Protein AF-A0A8S9NAD5-F1 (afdb_monomer)

Solvent-accessible surface area (backbone atoms only — not comparable to full-atom values): 8091 Å² total; per-residue (Å²): 134,83,85,81,75,88,65,95,55,68,68,60,52,51,52,51,51,53,54,60,70,70,38,70,91,50,49,28,42,48,46,70,78,37,72,86,63,78,57,48,78,41,79,49,60,76,93,35,40,81,50,42,65,59,49,42,43,29,34,44,89,49,47,73,40,62,44,61,44,64,54,99,91,43,67,47,21,45,44,57,86,60,98,79,59,66,90,82,70,85,46,68,46,71,46,74,88,67,51,91,60,73,45,70,72,67,64,99,63,95,66,96,72,78,65,37,48,77,88,68,67,58,93,92,67,88

Secondary structure (DSSP, 8-state):
--TT-SS--HHHHHHHHHHHHH-STTTTHHHHH-TT---EEE--SGGGHHHHHHHHHHHTTSPEEEPPEEETTEEEEEE---TTS-TT---EEE-TTS---EE----SS-S-PPPEETTTPPTT--

Mean predicted aligned error: 9.35 Å

pLDDT: mean 80.89, std 12.05, range [37.72, 91.94]

Radius of gyration: 20.99 Å; Cα contacts (8 Å, |Δi|>4): 133; chains: 1; bounding box: 53×30×54 Å

Nearest PDB structures (foldseek):
  4epl-assembly1_A  TM=9.313E-01  e=9.216E-14  Arabidopsis thaliana
  5ecn-assembly1_A  TM=8.787E-01  e=2.819E-14  Arabidopsis thaliana
  4eql-assembly3_B  TM=8.822E-01  e=6.650E-09  Arabidopsis thaliana
  4eql-assembly3_A  TM=8.181E-01  e=3.021E-08  Arabidopsis thaliana
  4eq4-assembly3_A  TM=8.180E-01  e=4.788E-08  Arabidopsis thaliana

InterPro domains:
  IPR004993 GH3 family [PTHR31901] (1-126)
  IPR055377 GH3, middle domain [PF23571] (93-126)

Foldseek 3Di:
DDPPPPDDDVVLVVQLVVLVVVDDVLFQVCCSNVVPDQAAEEACDDPNVVCVVVVCRNNPPHQYFYAFDDDPVWGFWGWDPDVPDDSNDTDTHGDCVGDWDWAFFDDPDPDDGDTDGPVRDDPPTD

Structure (mmCIF, N/CA/C/O backbone):
data_AF-A0A8S9NAD5-F1
#
_entry.id   AF-A0A8S9NAD5-F1
#
loop_
_atom_site.group_PDB
_atom_site.id
_atom_site.type_symbol
_atom_site.label_atom_id
_atom_site.label_alt_id
_atom_site.label_comp_id
_atom_site.label_asym_id
_atom_site.label_entity_id
_atom_site.label_seq_id
_atom_site.pdbx_PDB_ins_code
_atom_site.Cartn_x
_atom_site.Cartn_y
_atom_site.Cartn_z
_atom_site.occupancy
_atom_site.B_iso_or_equiv
_atom_site.auth_seq_id
_atom_site.auth_comp_id
_atom_site.auth_asym_id
_atom_site.auth_atom_id
_atom_site.pdbx_PDB_model_num
ATOM 1 N N . MET A 1 1 ? 26.062 -3.829 0.109 1.00 37.72 1 MET A N 1
ATOM 2 C CA . MET A 1 1 ? 26.850 -3.390 -1.066 1.00 37.72 1 MET A CA 1
ATOM 3 C C . MET A 1 1 ? 25.996 -3.577 -2.311 1.00 37.72 1 MET A C 1
ATOM 5 O O . MET A 1 1 ? 25.736 -4.707 -2.708 1.00 37.72 1 MET A O 1
ATOM 9 N N . SER A 1 2 ? 25.452 -2.483 -2.842 1.00 46.38 2 SER A N 1
ATOM 10 C CA . SER A 1 2 ? 24.490 -2.453 -3.948 1.00 46.38 2 SER A CA 1
ATOM 11 C C . SER A 1 2 ? 25.170 -2.742 -5.294 1.00 46.38 2 SER A C 1
ATOM 13 O O . SER A 1 2 ? 25.831 -1.889 -5.872 1.00 46.38 2 SER A O 1
ATOM 15 N N . LYS A 1 3 ? 24.948 -3.944 -5.834 1.00 55.34 3 LYS A N 1
ATOM 16 C CA . LYS A 1 3 ? 25.314 -4.369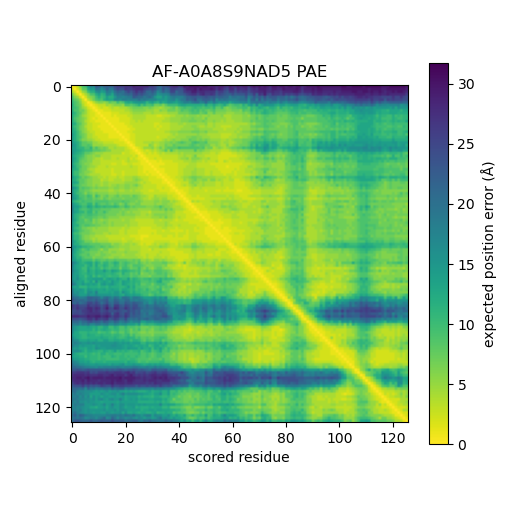 -7.203 1.00 55.34 3 LYS A CA 1
ATOM 17 C C . LYS A 1 3 ? 24.454 -3.717 -8.306 1.00 55.34 3 LYS A C 1
ATOM 19 O O . LYS A 1 3 ? 24.326 -4.275 -9.388 1.00 55.34 3 LYS A O 1
ATOM 24 N N . LEU A 1 4 ? 23.785 -2.596 -8.031 1.00 59.62 4 LEU A N 1
ATOM 25 C CA . LEU A 1 4 ? 22.696 -2.140 -8.898 1.00 59.62 4 LEU A CA 1
ATOM 26 C C . LEU A 1 4 ? 23.156 -1.326 -10.112 1.00 59.62 4 LEU A C 1
ATOM 28 O O . LEU A 1 4 ? 22.479 -1.394 -11.127 1.00 59.62 4 LEU A O 1
ATOM 32 N N . LEU A 1 5 ? 24.302 -0.636 -10.062 1.00 66.31 5 LEU A N 1
ATOM 33 C CA . LEU A 1 5 ? 24.862 0.111 -11.201 1.00 66.31 5 LEU A C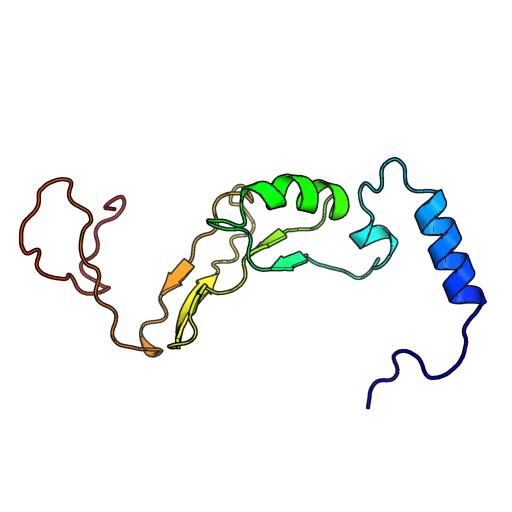A 1
ATOM 34 C C . LEU A 1 5 ? 26.393 0.226 -11.063 1.00 66.31 5 LEU A C 1
ATOM 36 O O . LEU A 1 5 ? 26.915 1.264 -10.672 1.00 66.31 5 LEU A O 1
ATOM 40 N N . THR A 1 6 ? 27.130 -0.857 -11.312 1.00 69.31 6 THR A N 1
ATOM 41 C CA . THR A 1 6 ? 28.602 -0.884 -11.162 1.00 69.31 6 THR A CA 1
ATOM 42 C C . THR A 1 6 ? 29.374 -0.378 -12.386 1.00 69.31 6 THR A C 1
ATOM 44 O O . THR A 1 6 ? 30.556 -0.078 -12.256 1.00 69.31 6 THR A O 1
ATOM 47 N N . ALA A 1 7 ? 28.739 -0.274 -13.560 1.00 78.94 7 ALA A N 1
ATOM 48 C CA . ALA A 1 7 ? 29.332 0.268 -14.787 1.00 78.94 7 ALA A CA 1
ATOM 49 C C . ALA A 1 7 ? 28.239 0.734 -15.774 1.00 78.94 7 ALA A C 1
ATOM 51 O O . ALA A 1 7 ? 27.100 0.264 -15.671 1.00 78.94 7 ALA A O 1
ATOM 52 N N . PRO A 1 8 ? 28.557 1.621 -16.740 1.00 83.31 8 PRO A N 1
ATOM 53 C CA . PRO A 1 8 ? 27.644 1.966 -17.827 1.00 83.31 8 PRO A CA 1
ATOM 54 C C . PRO A 1 8 ? 27.209 0.714 -18.598 1.00 83.31 8 PRO A C 1
ATOM 56 O O . PRO A 1 8 ? 28.051 -0.045 -19.073 1.00 83.31 8 PRO A O 1
ATOM 59 N N . ASN A 1 9 ? 25.898 0.50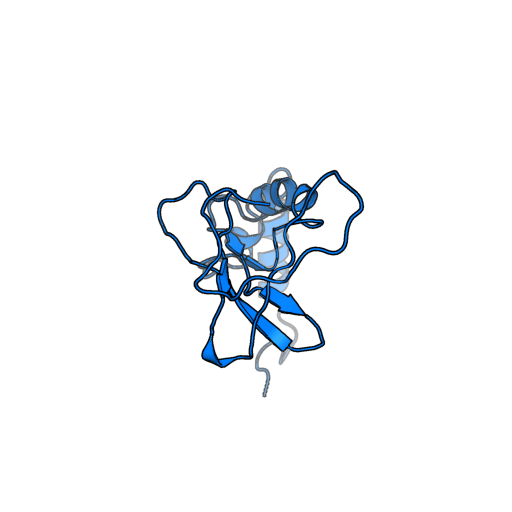9 -18.735 1.00 85.69 9 ASN A N 1
ATOM 60 C CA . ASN A 1 9 ? 25.327 -0.597 -19.502 1.00 85.69 9 ASN A CA 1
ATOM 61 C C . ASN A 1 9 ? 24.418 -0.050 -20.624 1.00 85.69 9 ASN A C 1
ATOM 63 O O . ASN A 1 9 ? 23.221 0.153 -20.399 1.00 85.69 9 ASN A O 1
ATOM 67 N N . PRO A 1 10 ? 24.974 0.231 -21.819 1.00 87.19 10 PRO A N 1
ATOM 68 C CA . PRO A 1 10 ? 24.212 0.793 -22.935 1.00 87.19 10 PRO A CA 1
ATOM 69 C C . PRO A 1 10 ? 23.176 -0.186 -23.507 1.00 87.19 10 PRO A C 1
ATOM 71 O O . PRO A 1 10 ? 22.125 0.247 -23.971 1.00 87.19 10 PRO A O 1
ATOM 74 N N . GLU A 1 11 ? 23.421 -1.495 -23.427 1.00 88.94 11 GLU A N 1
ATOM 75 C CA . GLU A 1 11 ? 22.481 -2.525 -23.889 1.00 88.94 11 GLU A CA 1
ATOM 76 C C . GLU A 1 11 ? 21.203 -2.543 -23.036 1.00 88.94 11 GLU A C 1
ATOM 78 O O . GLU A 1 11 ? 20.084 -2.591 -23.557 1.00 88.94 11 GLU A O 1
ATOM 83 N N . LEU A 1 12 ? 21.353 -2.424 -21.712 1.00 86.56 12 LEU A N 1
ATOM 84 C CA . LEU A 1 12 ? 20.217 -2.289 -20.801 1.00 86.56 12 LEU A CA 1
ATOM 85 C C . LEU A 1 12 ? 19.436 -0.997 -21.068 1.00 86.56 12 LEU A C 1
ATOM 87 O O . LEU A 1 12 ? 18.204 -1.020 -21.079 1.00 86.56 12 LEU A O 1
ATOM 91 N N . ALA A 1 13 ? 20.135 0.116 -21.307 1.00 87.62 13 ALA A N 1
ATOM 92 C CA . ALA A 1 13 ? 19.502 1.394 -21.622 1.00 87.62 13 ALA A CA 1
ATOM 93 C C . ALA A 1 13 ? 18.665 1.307 -22.909 1.00 87.62 13 ALA A C 1
ATOM 95 O O . ALA A 1 13 ? 17.508 1.730 -22.924 1.00 87.62 13 ALA A O 1
ATOM 96 N N . GLU A 1 14 ? 19.213 0.688 -23.955 1.00 91.94 14 GLU A N 1
ATOM 97 C CA . GLU A 1 14 ? 18.516 0.488 -25.225 1.00 91.94 14 GLU A CA 1
ATOM 98 C C . GLU A 1 14 ? 17.313 -0.457 -25.077 1.00 91.94 14 GLU A C 1
ATOM 100 O O . GLU A 1 14 ? 16.234 -0.196 -25.611 1.00 91.94 14 GLU A O 1
ATOM 105 N N . THR A 1 15 ? 17.444 -1.506 -24.262 1.00 90.69 15 THR A N 1
ATOM 106 C CA . THR A 1 15 ? 16.334 -2.416 -23.941 1.00 90.69 15 THR A CA 1
ATOM 107 C C . THR A 1 15 ? 15.189 -1.690 -23.231 1.00 90.69 15 THR A C 1
ATOM 109 O O . THR A 1 15 ? 14.024 -1.870 -23.591 1.00 90.69 15 THR A O 1
ATOM 112 N N . ILE A 1 16 ? 15.497 -0.853 -22.235 1.00 89.81 16 ILE A N 1
ATOM 113 C CA . ILE A 1 16 ? 14.494 -0.043 -21.527 1.00 89.81 16 ILE A CA 1
ATOM 114 C C . ILE A 1 16 ? 13.832 0.941 -22.495 1.00 89.81 16 ILE A C 1
ATOM 116 O O . ILE A 1 16 ? 12.606 1.040 -22.509 1.00 89.81 16 ILE A O 1
ATOM 120 N N . ARG A 1 17 ? 14.615 1.618 -23.345 1.00 90.00 17 ARG A N 1
ATOM 121 C CA . ARG A 1 17 ? 14.102 2.551 -24.359 1.00 90.00 17 ARG A CA 1
ATOM 122 C C . ARG A 1 17 ? 13.100 1.868 -25.289 1.00 90.00 17 ARG A C 1
ATOM 124 O O . ARG A 1 17 ? 11.994 2.373 -25.466 1.00 90.00 17 ARG A O 1
ATOM 131 N N . ASN A 1 18 ? 13.456 0.704 -25.829 1.00 91.31 18 ASN A N 1
ATOM 132 C CA . ASN A 1 18 ? 12.596 -0.049 -26.741 1.00 91.31 18 ASN A CA 1
ATOM 133 C C . ASN A 1 18 ? 11.318 -0.551 -26.056 1.00 91.31 18 ASN A C 1
ATOM 135 O O . ASN A 1 18 ? 10.244 -0.468 -26.648 1.00 91.31 18 ASN A O 1
ATOM 139 N N . LYS A 1 19 ? 11.404 -0.986 -24.791 1.00 89.38 19 LYS A N 1
ATOM 140 C CA . LYS A 1 19 ? 10.222 -1.332 -23.985 1.00 89.38 19 LYS A CA 1
ATOM 141 C C . LYS A 1 19 ? 9.311 -0.130 -23.745 1.00 89.38 19 LYS A C 1
ATOM 143 O O . LYS A 1 19 ? 8.106 -0.259 -23.879 1.00 89.38 19 LYS A O 1
ATOM 148 N N . CYS A 1 20 ? 9.853 1.039 -23.413 1.00 88.12 20 CYS A N 1
ATOM 149 C CA . CYS A 1 20 ? 9.034 2.235 -23.210 1.00 88.12 20 CYS A CA 1
ATOM 150 C C . CYS A 1 20 ? 8.350 2.697 -24.506 1.00 88.12 20 CYS A C 1
ATOM 152 O O . CYS A 1 20 ? 7.206 3.136 -24.463 1.00 88.12 20 CYS A O 1
ATOM 154 N N . LEU A 1 21 ? 9.027 2.573 -25.652 1.00 89.94 21 LEU A N 1
ATOM 155 C CA . LEU A 1 21 ? 8.470 2.938 -26.958 1.00 89.94 21 LEU A CA 1
ATOM 156 C C . LEU A 1 21 ? 7.408 1.958 -27.466 1.00 89.94 21 LEU A C 1
ATOM 158 O O . LEU A 1 21 ? 6.524 2.368 -28.212 1.00 89.94 21 LEU A O 1
ATOM 162 N N . SER A 1 22 ? 7.479 0.681 -27.082 1.00 89.00 22 SER A N 1
ATOM 163 C CA . SER A 1 22 ? 6.477 -0.313 -27.481 1.00 89.00 22 SER A CA 1
ATOM 164 C C . SER A 1 22 ? 5.176 -0.222 -26.675 1.00 89.00 22 SER A C 1
ATOM 166 O O . SER A 1 22 ? 4.156 -0.772 -27.094 1.00 89.00 22 SER A O 1
ATOM 168 N N . LEU A 1 23 ? 5.179 0.476 -25.534 1.00 88.25 23 LEU A N 1
ATOM 169 C CA . LEU A 1 23 ? 4.001 0.638 -24.688 1.00 88.25 23 LEU A CA 1
ATOM 170 C C . LEU A 1 23 ? 3.053 1.703 -25.240 1.00 88.25 23 LEU A C 1
ATOM 172 O O . LEU A 1 23 ? 3.396 2.874 -25.392 1.00 88.25 23 LEU A O 1
ATOM 176 N N . SER A 1 24 ? 1.800 1.310 -25.445 1.00 84.75 24 SER A N 1
ATOM 177 C CA . SER A 1 24 ? 0.725 2.239 -25.788 1.00 84.75 24 SER A CA 1
ATOM 178 C C . SER A 1 24 ? 0.165 2.872 -24.515 1.00 84.75 24 SER A C 1
ATOM 180 O O . SER A 1 24 ? -0.313 2.174 -23.621 1.00 84.75 24 SER A O 1
ATOM 182 N N . ASN A 1 25 ? 0.233 4.203 -24.416 1.00 86.94 25 ASN A N 1
ATOM 183 C CA . ASN A 1 25 ? -0.271 4.975 -23.273 1.00 86.94 25 ASN A CA 1
ATOM 184 C C . ASN A 1 25 ? 0.305 4.539 -21.906 1.00 86.94 25 ASN A C 1
ATOM 186 O O . ASN A 1 25 ? -0.353 4.708 -20.886 1.00 86.94 25 ASN A O 1
ATOM 190 N N . TRP A 1 26 ? 1.510 3.955 -21.862 1.00 88.69 26 TRP A N 1
ATOM 191 C CA . TRP A 1 26 ? 2.170 3.506 -20.621 1.00 88.69 26 TRP A CA 1
ATOM 192 C C . TRP A 1 26 ? 1.393 2.456 -19.801 1.00 88.69 26 TRP A C 1
ATOM 194 O O . TRP A 1 26 ? 1.697 2.222 -18.628 1.00 88.69 26 TRP A O 1
ATOM 204 N N . TYR A 1 27 ? 0.400 1.801 -20.402 1.00 90.44 27 TYR A N 1
ATOM 205 C CA . TYR A 1 27 ? -0.347 0.740 -19.737 1.00 90.44 27 TYR A CA 1
ATOM 206 C C . TYR A 1 27 ? 0.565 -0.460 -19.453 1.00 90.44 27 TYR A C 1
ATOM 208 O O . TYR A 1 27 ? 1.263 -0.924 -20.350 1.00 90.44 27 TYR A O 1
ATOM 216 N N . GLY A 1 28 ? 0.576 -0.971 -18.220 1.00 89.31 28 GLY A N 1
ATOM 217 C CA . GLY A 1 28 ? 1.416 -2.124 -17.867 1.00 89.31 28 GLY A CA 1
ATOM 218 C C . GLY A 1 28 ? 2.926 -1.836 -17.872 1.00 89.31 28 GLY A C 1
ATOM 219 O O . GLY A 1 28 ? 3.734 -2.748 -18.051 1.00 89.31 28 GLY A O 1
ATOM 220 N N . LEU A 1 29 ? 3.330 -0.581 -17.651 1.00 91.88 29 LEU A N 1
ATOM 221 C CA . LEU A 1 29 ? 4.738 -0.192 -17.525 1.00 91.88 29 LEU A CA 1
ATOM 222 C C . LEU A 1 29 ? 5.495 -1.023 -16.477 1.00 91.88 29 LEU A C 1
ATOM 224 O O . LEU A 1 29 ? 6.623 -1.450 -16.722 1.00 91.88 29 LEU A O 1
ATOM 228 N N . ILE A 1 30 ? 4.890 -1.239 -15.305 1.00 90.38 30 ILE A N 1
ATOM 229 C CA . ILE A 1 30 ? 5.544 -1.915 -14.176 1.00 90.38 30 ILE A CA 1
ATOM 230 C C . ILE A 1 30 ? 5.949 -3.350 -14.546 1.00 90.38 30 ILE A C 1
ATOM 232 O O . ILE A 1 30 ? 7.136 -3.653 -14.420 1.00 90.38 30 ILE A O 1
ATOM 236 N N . PRO A 1 31 ? 5.049 -4.223 -15.043 1.00 90.94 31 PRO A N 1
ATOM 237 C CA . PRO A 1 31 ? 5.451 -5.562 -15.472 1.00 90.94 31 PRO A CA 1
ATOM 238 C C . PRO A 1 31 ? 6.372 -5.551 -16.705 1.00 90.94 31 PRO A C 1
ATOM 240 O O . PRO A 1 31 ? 7.207 -6.444 -16.840 1.00 90.94 31 PRO A O 1
ATOM 243 N N . ALA A 1 32 ? 6.295 -4.542 -17.584 1.00 89.44 32 ALA A N 1
ATOM 244 C CA . ALA A 1 32 ? 7.199 -4.435 -18.734 1.00 89.44 32 ALA A CA 1
ATOM 245 C C . ALA A 1 32 ? 8.656 -4.151 -18.316 1.00 89.44 32 ALA A C 1
ATOM 247 O O . ALA A 1 32 ? 9.593 -4.780 -18.827 1.00 89.44 32 ALA A O 1
ATOM 248 N N . LEU A 1 33 ? 8.859 -3.224 -17.374 1.00 89.62 33 LEU A N 1
ATOM 249 C CA . LEU A 1 33 ? 10.181 -2.886 -16.835 1.00 89.62 33 LEU A CA 1
ATOM 250 C C . LEU A 1 33 ? 10.685 -3.944 -15.850 1.00 89.62 33 LEU A C 1
ATOM 252 O O . LEU A 1 33 ? 11.845 -4.351 -15.925 1.00 89.62 33 LEU A O 1
ATOM 256 N N . PHE A 1 34 ? 9.804 -4.425 -14.975 1.00 89.56 34 PHE A N 1
ATOM 257 C CA . PHE A 1 34 ? 10.104 -5.388 -13.922 1.00 89.56 34 PHE A CA 1
ATOM 258 C C . PHE A 1 34 ? 9.311 -6.685 -14.141 1.00 89.56 34 PHE A C 1
ATOM 260 O O . PHE A 1 34 ? 8.328 -6.932 -13.442 1.00 89.56 34 PHE A O 1
ATOM 267 N N . PRO A 1 35 ? 9.751 -7.565 -15.060 1.00 87.00 35 PRO A N 1
ATOM 268 C CA . PRO A 1 35 ? 9.013 -8.787 -15.399 1.00 87.00 35 PRO A CA 1
ATOM 269 C C . PRO A 1 35 ? 8.880 -9.769 -14.225 1.00 87.00 35 PRO A C 1
ATOM 271 O O . PRO A 1 35 ? 7.976 -10.594 -14.208 1.00 87.00 35 PRO A O 1
ATOM 274 N N . ASN A 1 36 ? 9.758 -9.667 -13.223 1.00 89.62 36 ASN A N 1
ATOM 275 C CA . ASN A 1 36 ? 9.738 -10.512 -12.027 1.00 89.62 36 ASN A CA 1
ATOM 276 C C . ASN A 1 36 ? 8.919 -9.912 -10.866 1.00 89.62 36 ASN A C 1
ATOM 278 O O . ASN A 1 36 ? 8.920 -10.473 -9.767 1.00 89.62 36 ASN A O 1
ATOM 282 N N . ALA A 1 37 ? 8.260 -8.763 -11.061 1.00 88.31 37 ALA A N 1
ATOM 283 C CA . ALA A 1 37 ? 7.422 -8.156 -10.032 1.00 88.31 37 ALA A CA 1
ATOM 284 C C . ALA A 1 37 ? 6.189 -9.032 -9.766 1.00 88.31 37 ALA A C 1
ATOM 286 O O . ALA A 1 37 ? 5.469 -9.404 -10.687 1.00 88.31 37 ALA A O 1
ATOM 287 N N . LYS A 1 38 ? 5.935 -9.365 -8.495 1.00 86.38 38 LYS A N 1
ATOM 288 C CA . LYS A 1 38 ? 4.788 -10.204 -8.096 1.00 86.38 38 LYS A CA 1
ATOM 289 C C . LYS A 1 38 ? 3.565 -9.390 -7.687 1.00 86.38 38 LYS A C 1
ATOM 291 O O . LYS A 1 38 ? 2.442 -9.853 -7.838 1.00 86.38 38 LYS A O 1
ATOM 296 N N . HIS A 1 39 ? 3.789 -8.213 -7.120 1.00 84.56 39 HIS A N 1
ATOM 297 C CA . HIS A 1 39 ? 2.755 -7.301 -6.652 1.00 84.56 39 HIS A CA 1
ATOM 298 C C . HIS A 1 39 ? 3.341 -5.895 -6.521 1.00 84.56 39 HIS A C 1
ATOM 300 O O . HIS A 1 39 ? 4.559 -5.723 -6.431 1.00 84.56 39 HIS A O 1
ATOM 306 N N . VAL A 1 40 ? 2.463 -4.900 -6.501 1.00 85.88 40 VAL A N 1
ATOM 307 C CA . VAL A 1 40 ? 2.791 -3.521 -6.144 1.00 85.88 40 VAL A CA 1
ATOM 308 C C . VAL A 1 40 ? 2.395 -3.321 -4.689 1.00 85.88 40 VAL A C 1
ATOM 310 O O . VAL A 1 40 ? 1.237 -3.535 -4.335 1.00 85.88 40 VAL A O 1
ATOM 313 N N . TYR A 1 41 ? 3.362 -2.934 -3.864 1.00 84.75 41 TYR A N 1
ATOM 314 C CA . TYR A 1 41 ? 3.184 -2.742 -2.430 1.00 84.75 41 TYR A CA 1
ATOM 315 C C . TYR A 1 41 ? 3.200 -1.252 -2.094 1.00 84.75 41 TYR A C 1
ATOM 317 O O . TYR A 1 41 ? 4.147 -0.555 -2.462 1.00 84.75 41 TYR A O 1
ATOM 325 N N . GLY A 1 42 ? 2.159 -0.754 -1.430 1.00 83.00 42 GLY A N 1
ATOM 326 C CA . GLY A 1 42 ? 2.075 0.659 -1.061 1.00 83.00 42 GLY A CA 1
ATOM 327 C C . GLY A 1 42 ? 0.769 1.032 -0.370 1.00 83.00 42 GLY A C 1
ATOM 328 O O . GLY A 1 42 ? -0.154 0.227 -0.285 1.00 83.00 42 GLY A O 1
ATOM 329 N N . ILE A 1 43 ? 0.690 2.264 0.132 1.00 84.06 43 ILE A N 1
ATOM 330 C CA . ILE A 1 43 ? -0.525 2.801 0.756 1.00 84.06 43 ILE A CA 1
ATOM 331 C C . ILE A 1 43 ? -1.485 3.244 -0.350 1.00 84.06 43 ILE A C 1
ATOM 333 O O . ILE A 1 43 ? -1.123 4.039 -1.215 1.00 84.06 43 ILE A O 1
ATOM 337 N N . MET A 1 44 ? -2.697 2.696 -0.336 1.00 81.12 44 MET A N 1
ATOM 338 C CA . MET A 1 44 ? -3.704 2.871 -1.394 1.00 81.12 44 MET A CA 1
ATOM 339 C C . MET A 1 44 ? -5.072 3.289 -0.842 1.00 81.12 44 MET A C 1
ATOM 341 O O . MET A 1 44 ? -6.050 3.312 -1.578 1.00 81.12 44 MET A O 1
ATOM 345 N N . THR A 1 45 ? -5.136 3.606 0.449 1.00 82.31 45 THR A N 1
ATOM 346 C CA . THR A 1 45 ? -6.360 3.913 1.192 1.00 82.31 45 THR A CA 1
ATOM 347 C C . THR A 1 45 ? -6.435 5.387 1.572 1.00 82.31 45 THR A C 1
ATOM 349 O O . THR A 1 45 ? -5.422 6.100 1.549 1.00 82.31 45 THR A O 1
ATOM 352 N N . GLY A 1 46 ? -7.633 5.857 1.924 1.00 83.50 46 GLY A N 1
ATOM 353 C CA . GLY A 1 46 ? -7.852 7.222 2.390 1.00 83.50 46 GLY A CA 1
ATOM 354 C C . GLY A 1 46 ? -7.503 8.245 1.311 1.00 83.50 46 GLY A C 1
ATOM 355 O O . GLY A 1 46 ? -7.958 8.159 0.173 1.00 83.50 46 GLY A O 1
ATOM 356 N N . SER A 1 47 ? -6.630 9.203 1.628 1.00 85.12 47 SER A N 1
ATOM 357 C CA . SER A 1 47 ? -6.233 10.254 0.677 1.00 85.12 47 SER A CA 1
ATOM 358 C C . SER A 1 47 ? -5.522 9.731 -0.578 1.00 85.12 47 SER A C 1
ATOM 360 O O . SER A 1 47 ? -5.410 10.462 -1.566 1.00 85.12 47 SER A O 1
ATOM 362 N N . MET A 1 48 ? -5.044 8.479 -0.564 1.00 84.44 48 MET A N 1
ATOM 363 C CA . MET A 1 48 ? -4.379 7.853 -1.707 1.00 84.44 48 MET A CA 1
ATOM 364 C C . MET A 1 48 ? -5.346 7.178 -2.696 1.00 84.44 48 MET A C 1
ATOM 366 O O . MET A 1 48 ? -4.936 6.869 -3.819 1.00 84.44 48 MET A O 1
ATOM 370 N N . GLU A 1 49 ? -6.624 7.001 -2.343 1.00 83.69 49 GLU A N 1
ATOM 371 C CA . GLU A 1 49 ? -7.638 6.346 -3.189 1.00 83.69 49 GLU A CA 1
ATOM 372 C C . GLU A 1 49 ? -7.760 6.934 -4.607 1.00 83.69 49 GLU A C 1
ATOM 374 O O . GLU A 1 49 ? -7.770 6.164 -5.575 1.00 83.69 49 GLU A O 1
ATOM 379 N N . PRO A 1 50 ? -7.742 8.270 -4.812 1.00 86.38 50 PRO A N 1
ATOM 380 C CA . PRO A 1 50 ? -7.828 8.844 -6.156 1.00 86.38 50 PRO A CA 1
ATOM 381 C C . PRO A 1 50 ? -6.672 8.427 -7.081 1.00 86.38 50 PRO A C 1
ATOM 383 O O . PRO A 1 50 ? -6.816 8.420 -8.309 1.00 86.38 50 PRO A O 1
ATOM 386 N N . TYR A 1 51 ? -5.515 8.063 -6.517 1.00 85.94 51 TYR A N 1
ATOM 387 C CA . TYR A 1 51 ? -4.337 7.648 -7.280 1.00 85.94 51 TYR A CA 1
ATOM 388 C C . TYR A 1 51 ? -4.374 6.170 -7.667 1.00 85.94 51 TYR A C 1
ATOM 390 O O . TYR A 1 51 ? -3.721 5.789 -8.643 1.00 85.94 51 TYR A O 1
ATOM 398 N N . VAL A 1 52 ? -5.171 5.348 -6.977 1.00 84.50 52 VAL A N 1
ATOM 399 C CA . VAL A 1 52 ? -5.274 3.899 -7.215 1.00 84.50 52 VAL A CA 1
ATOM 400 C C . VAL A 1 52 ? -5.678 3.604 -8.655 1.00 84.50 52 VAL A C 1
ATOM 402 O O . VAL A 1 52 ? -5.094 2.727 -9.293 1.00 84.50 52 VAL A O 1
ATOM 405 N N . LYS A 1 53 ? -6.596 4.394 -9.224 1.00 84.62 53 LYS A N 1
ATOM 406 C CA . LYS A 1 53 ? -7.036 4.235 -10.619 1.00 84.62 53 LYS A CA 1
ATOM 407 C C . LYS A 1 53 ? -5.890 4.429 -11.619 1.00 84.62 53 LYS A C 1
ATOM 409 O O . LYS A 1 53 ? -5.747 3.647 -12.557 1.00 84.62 53 LYS A O 1
ATOM 414 N N . LYS A 1 54 ? -5.043 5.446 -11.409 1.00 87.88 54 LYS A N 1
ATOM 415 C CA . LYS A 1 54 ? -3.850 5.679 -12.243 1.00 87.88 54 LYS A CA 1
ATOM 416 C C . LYS A 1 54 ? -2.778 4.621 -11.989 1.00 87.88 54 LYS A C 1
ATOM 418 O O . LYS A 1 54 ? -2.144 4.160 -12.931 1.00 87.88 54 LYS A O 1
ATOM 423 N N . LEU A 1 55 ? -2.595 4.196 -10.741 1.00 88.06 55 LEU A N 1
ATOM 424 C CA . LEU A 1 55 ? -1.644 3.142 -10.399 1.00 88.06 55 LEU A CA 1
ATOM 425 C C . LEU A 1 55 ? -2.023 1.808 -11.055 1.00 88.06 55 LEU A C 1
ATOM 427 O O . LEU A 1 55 ? -1.153 1.128 -11.596 1.00 88.06 55 LEU A O 1
ATOM 431 N N . ARG A 1 56 ? -3.317 1.467 -11.084 1.00 87.75 56 ARG A N 1
ATOM 432 C CA . ARG A 1 56 ? -3.834 0.282 -11.779 1.00 87.75 56 ARG A CA 1
ATOM 433 C C . ARG A 1 56 ? -3.460 0.292 -13.261 1.00 87.75 56 ARG A C 1
ATOM 435 O O . ARG A 1 56 ? -3.047 -0.741 -13.776 1.00 87.75 56 ARG A O 1
ATOM 442 N N . HIS A 1 57 ? -3.555 1.449 -13.919 1.00 90.31 57 HIS A N 1
ATOM 443 C CA . HIS A 1 57 ? -3.178 1.611 -15.326 1.00 90.31 57 HIS A CA 1
ATOM 444 C C . HIS A 1 57 ? -1.709 1.238 -15.580 1.00 90.31 57 HIS A C 1
ATOM 446 O O . HIS A 1 57 ? -1.413 0.471 -16.493 1.00 90.31 57 HIS A O 1
ATOM 452 N N . TYR A 1 58 ? -0.785 1.696 -14.732 1.00 90.31 58 TYR A N 1
ATOM 453 C CA . TYR A 1 58 ? 0.640 1.354 -14.858 1.00 90.31 58 TYR A CA 1
ATOM 454 C C . TYR A 1 58 ? 0.974 -0.073 -14.404 1.00 90.31 58 TYR A C 1
ATOM 456 O O . TYR A 1 58 ? 1.904 -0.687 -14.929 1.00 90.31 58 TYR A O 1
ATOM 464 N N . ALA A 1 59 ? 0.239 -0.601 -13.426 1.00 87.75 59 ALA A N 1
ATOM 465 C CA . ALA A 1 59 ? 0.434 -1.944 -12.890 1.00 87.75 59 ALA A CA 1
ATOM 466 C C . ALA A 1 59 ? -0.130 -3.048 -13.800 1.00 87.75 59 ALA A C 1
ATOM 468 O O . ALA A 1 59 ? 0.317 -4.192 -13.704 1.00 87.75 59 ALA A O 1
ATOM 469 N N . GLY A 1 60 ? -1.093 -2.724 -14.670 1.00 86.88 60 GLY A N 1
ATOM 470 C CA . GLY A 1 60 ? -1.807 -3.710 -15.481 1.00 86.88 60 GLY A CA 1
ATOM 471 C C . GLY A 1 60 ? -2.473 -4.760 -14.588 1.00 86.88 60 GLY A C 1
ATOM 472 O O . GLY A 1 60 ? -3.185 -4.417 -13.637 1.00 86.88 60 GLY A O 1
ATOM 473 N N . ASP A 1 61 ? -2.167 -6.031 -14.843 1.00 83.69 61 ASP A N 1
ATOM 474 C CA . ASP A 1 61 ? -2.727 -7.180 -14.120 1.00 83.69 61 ASP A CA 1
ATOM 475 C C . ASP A 1 61 ? -2.087 -7.445 -12.748 1.00 83.69 61 ASP A C 1
ATOM 477 O O . ASP A 1 61 ? -2.582 -8.278 -11.973 1.00 83.69 61 ASP A O 1
ATOM 481 N N . LEU A 1 62 ? -1.004 -6.731 -12.408 1.00 86.25 62 LEU A N 1
ATOM 482 C CA . LEU A 1 62 ? -0.310 -6.950 -11.144 1.00 86.25 62 LEU A CA 1
ATOM 483 C C . LEU A 1 62 ? -1.235 -6.688 -9.943 1.00 86.25 62 LEU A C 1
ATOM 485 O O . LEU A 1 62 ? -1.915 -5.649 -9.881 1.00 86.25 62 LEU A O 1
ATOM 489 N N . PRO A 1 63 ? -1.238 -7.590 -8.943 1.00 83.38 63 PRO A N 1
ATOM 490 C CA . PRO A 1 63 ? -1.890 -7.346 -7.667 1.00 83.38 63 PRO A CA 1
ATOM 491 C C . PRO A 1 63 ? -1.381 -6.066 -7.014 1.00 83.38 63 PRO A C 1
ATOM 493 O O . PRO A 1 63 ? -0.178 -5.850 -6.908 1.00 83.38 63 PRO A O 1
ATOM 496 N N . LEU A 1 64 ? -2.321 -5.227 -6.586 1.00 83.06 64 LEU A N 1
ATOM 497 C CA . LEU A 1 64 ? -2.064 -4.101 -5.697 1.00 83.06 64 LEU A CA 1
ATOM 498 C C . LEU A 1 64 ? -2.304 -4.612 -4.278 1.00 83.06 64 LEU A C 1
ATOM 500 O O . LEU A 1 64 ? -3.333 -5.243 -4.032 1.00 83.06 64 LEU A O 1
ATOM 504 N N . VAL A 1 65 ? -1.338 -4.396 -3.395 1.00 81.94 65 VAL A N 1
ATOM 505 C CA . VAL A 1 65 ? -1.376 -4.849 -2.005 1.00 81.94 65 VAL A CA 1
ATOM 506 C C . VAL A 1 65 ? -1.158 -3.636 -1.113 1.00 81.94 65 VAL A C 1
ATOM 508 O O . VAL A 1 65 ? -0.137 -2.954 -1.235 1.00 81.94 65 VAL A O 1
ATOM 511 N N . SER A 1 66 ? -2.125 -3.382 -0.232 1.00 81.19 66 SER A N 1
ATOM 512 C CA . SER A 1 66 ? -2.038 -2.319 0.765 1.00 81.19 66 SER A CA 1
ATOM 513 C C . SER A 1 66 ? -0.911 -2.595 1.755 1.00 81.19 66 SER A C 1
ATOM 515 O O . SER A 1 66 ? -0.721 -3.731 2.186 1.00 81.19 66 SER A O 1
ATOM 517 N N . HIS A 1 67 ? -0.166 -1.547 2.093 1.00 81.50 67 HIS A N 1
ATOM 518 C CA . HIS A 1 67 ? 0.824 -1.563 3.167 1.00 81.50 67 HIS A CA 1
ATOM 519 C C . HIS A 1 67 ? 0.155 -1.608 4.539 1.00 81.50 67 HIS A C 1
ATOM 521 O O . HIS A 1 67 ? -1.006 -1.236 4.648 1.00 81.50 67 HIS A O 1
ATOM 527 N N . ASP A 1 68 ? 0.894 -1.996 5.572 1.00 84.75 68 ASP A N 1
ATOM 528 C CA . ASP A 1 68 ? 0.435 -1.935 6.959 1.00 84.75 68 ASP A CA 1
ATOM 529 C C . ASP A 1 68 ? 0.040 -0.505 7.377 1.00 84.75 68 ASP A C 1
ATOM 531 O O . ASP A 1 68 ? 0.527 0.492 6.835 1.00 84.75 68 ASP A O 1
ATOM 535 N N . TYR A 1 69 ? -0.868 -0.406 8.345 1.00 85.50 69 TYR A N 1
ATOM 536 C CA . TYR A 1 69 ? -1.364 0.852 8.887 1.00 85.50 69 TYR A CA 1
ATOM 537 C C . TYR A 1 69 ? -0.555 1.255 10.123 1.00 85.50 69 TYR A C 1
ATOM 539 O O . TYR A 1 69 ? -0.465 0.521 11.114 1.00 85.50 69 TYR A O 1
ATOM 547 N N . GLY A 1 70 ? 0.031 2.445 10.063 1.00 88.06 70 GLY A N 1
ATOM 548 C CA . GLY A 1 70 ? 0.841 3.008 11.131 1.00 88.06 70 GLY A CA 1
ATOM 549 C C . GLY A 1 70 ? 0.976 4.518 11.003 1.00 88.06 70 GLY A C 1
ATOM 550 O O . GLY A 1 70 ? 0.652 5.114 9.972 1.00 88.06 70 GLY A O 1
ATOM 551 N N . ILE A 1 71 ? 1.466 5.118 12.077 1.00 86.81 71 ILE A N 1
ATOM 552 C CA . ILE A 1 71 ? 1.730 6.547 12.222 1.00 86.81 71 ILE A CA 1
ATOM 553 C C . ILE A 1 71 ? 3.121 6.733 12.833 1.00 86.81 71 ILE A C 1
ATOM 555 O O . ILE A 1 71 ? 3.741 5.777 13.293 1.00 86.81 71 ILE A O 1
ATOM 559 N N . SER A 1 72 ? 3.621 7.968 12.872 1.00 86.75 72 SER A N 1
ATOM 560 C CA . SER A 1 72 ? 4.932 8.264 13.471 1.00 86.75 72 SER A CA 1
ATOM 561 C C . SER A 1 72 ? 5.050 7.818 14.936 1.00 86.75 72 SER A C 1
ATOM 563 O O . SER A 1 72 ? 6.152 7.542 15.398 1.00 86.75 72 SER A O 1
ATOM 565 N N . GLU A 1 73 ? 3.928 7.741 15.654 1.00 88.06 73 GLU A N 1
ATOM 566 C CA . GLU A 1 73 ? 3.855 7.315 17.058 1.00 88.06 73 GLU A CA 1
ATOM 567 C C . GLU A 1 73 ? 3.924 5.791 17.227 1.00 88.06 73 GLU A C 1
ATOM 569 O O . GLU A 1 73 ? 4.283 5.307 18.298 1.00 88.06 73 GLU A O 1
ATOM 574 N N . GLY A 1 74 ? 3.619 5.020 16.178 1.00 83.38 74 GLY A N 1
ATOM 575 C CA . GLY A 1 74 ? 3.640 3.568 16.254 1.00 83.38 74 GLY A CA 1
ATOM 576 C C . GLY A 1 74 ? 2.945 2.856 15.099 1.00 83.38 74 GLY A C 1
ATOM 577 O O . GLY A 1 74 ? 2.157 3.416 14.335 1.00 83.38 74 GLY A O 1
ATOM 578 N N . TRP A 1 75 ? 3.243 1.565 14.999 1.00 86.31 75 TRP A N 1
ATOM 579 C CA . TRP A 1 75 ? 2.533 0.636 14.128 1.00 86.31 7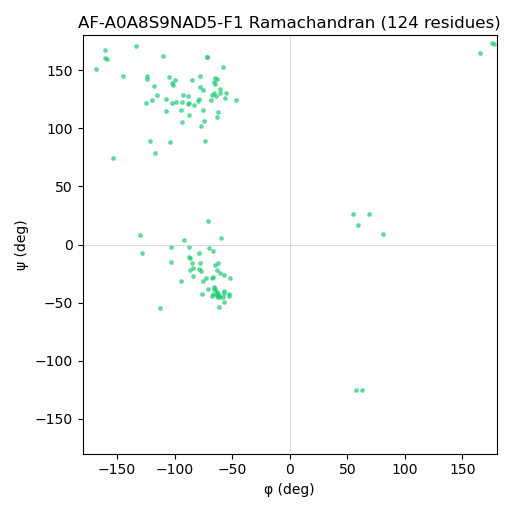5 TRP A CA 1
ATOM 580 C C . TRP A 1 75 ? 1.207 0.240 14.782 1.00 86.31 75 TRP A C 1
ATOM 582 O O . TRP A 1 75 ? 1.180 -0.052 15.976 1.00 86.31 75 TRP A O 1
ATOM 592 N N . ILE A 1 76 ? 0.119 0.217 14.010 1.00 86.12 76 ILE A N 1
ATOM 593 C CA . ILE A 1 76 ? -1.230 -0.007 14.549 1.00 86.12 76 ILE A CA 1
ATOM 594 C C . ILE A 1 76 ? -1.787 -1.345 14.060 1.00 86.12 76 ILE A C 1
ATOM 596 O O . ILE A 1 76 ? -2.187 -2.195 14.858 1.00 86.12 76 ILE A O 1
ATOM 600 N N . ALA A 1 77 ? -1.813 -1.560 12.744 1.00 84.12 77 ALA A N 1
ATOM 601 C CA . ALA A 1 77 ? -2.509 -2.697 12.159 1.00 84.12 77 ALA A CA 1
ATOM 602 C C . ALA A 1 77 ? -1.798 -3.253 10.926 1.00 84.12 77 ALA A C 1
ATOM 604 O O . ALA A 1 77 ? -1.248 -2.506 10.121 1.00 84.12 77 ALA A O 1
ATOM 605 N N . ALA A 1 78 ? -1.854 -4.571 10.747 1.00 81.69 78 ALA A N 1
ATOM 606 C CA . ALA A 1 78 ? -1.360 -5.217 9.538 1.00 81.69 78 ALA A CA 1
ATOM 607 C C . ALA A 1 78 ? -2.426 -5.218 8.444 1.00 81.69 78 ALA A C 1
ATOM 609 O O . ALA A 1 78 ? -3.612 -5.451 8.710 1.00 81.69 78 ALA A O 1
ATOM 610 N N . ALA A 1 79 ? -2.004 -5.013 7.200 1.00 80.44 79 ALA A N 1
ATOM 611 C CA . ALA A 1 79 ? -2.897 -5.146 6.060 1.00 80.44 79 ALA A CA 1
ATOM 612 C C . ALA A 1 79 ? -3.289 -6.617 5.863 1.00 80.44 79 ALA A C 1
ATOM 614 O O . ALA A 1 79 ? -2.451 -7.507 5.686 1.00 80.44 79 ALA A O 1
ATOM 615 N N . LYS A 1 80 ? -4.592 -6.895 5.854 1.00 69.25 80 LYS A N 1
ATOM 616 C CA . LYS A 1 80 ? -5.109 -8.236 5.594 1.00 69.25 80 LYS A CA 1
ATOM 617 C C . LYS A 1 80 ? -5.028 -8.521 4.098 1.00 69.25 80 LYS A C 1
ATOM 619 O O . LYS A 1 80 ? -5.884 -8.106 3.316 1.00 69.25 80 LYS A O 1
ATOM 624 N N . VAL A 1 81 ? -4.028 -9.301 3.698 1.00 61.56 81 VAL A N 1
ATOM 625 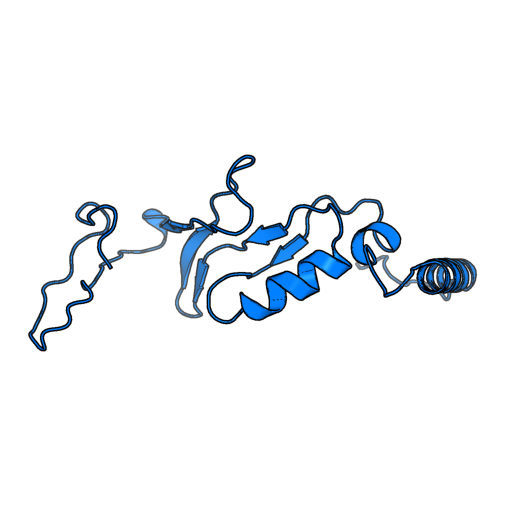C CA . VAL A 1 81 ? -3.896 -9.781 2.318 1.00 61.56 81 VAL A CA 1
ATOM 626 C C . VAL A 1 81 ? -4.944 -10.866 2.060 1.00 61.56 81 VAL A C 1
ATOM 628 O O . VAL A 1 81 ? -4.699 -12.053 2.269 1.00 61.56 81 VAL A O 1
ATOM 631 N N . THR A 1 82 ? -6.141 -10.471 1.620 1.00 56.09 82 THR A N 1
ATOM 632 C CA . THR A 1 82 ? -7.182 -11.429 1.225 1.00 56.09 82 THR A CA 1
ATOM 633 C C . THR A 1 82 ? -7.110 -11.664 -0.286 1.00 56.09 82 THR A C 1
ATOM 635 O O . THR A 1 82 ? -7.389 -10.747 -1.052 1.00 56.09 82 THR A O 1
ATOM 638 N N . PRO A 1 83 ? -6.794 -12.882 -0.763 1.00 49.84 83 PRO A N 1
ATOM 639 C CA . PRO A 1 83 ? -6.607 -13.153 -2.192 1.00 49.84 83 PRO A CA 1
ATOM 640 C C . PRO A 1 83 ? -7.895 -13.097 -3.040 1.00 49.84 83 PRO A C 1
ATOM 642 O O . PRO A 1 83 ? -7.820 -13.299 -4.248 1.00 49.84 83 PRO A O 1
ATOM 645 N N . ARG A 1 84 ? -9.072 -12.871 -2.433 1.00 44.22 84 ARG A N 1
ATOM 646 C CA . ARG A 1 84 ? -10.395 -12.980 -3.084 1.00 44.22 84 ARG A CA 1
ATOM 647 C C . ARG A 1 84 ? -11.325 -11.773 -2.925 1.00 44.22 84 ARG A C 1
ATOM 649 O O . ARG A 1 84 ? -12.385 -11.784 -3.540 1.00 44.22 84 ARG A O 1
ATOM 656 N N . LEU A 1 85 ? -10.979 -10.777 -2.110 1.00 45.91 85 LEU A N 1
ATOM 657 C CA . LEU A 1 85 ? -11.801 -9.568 -1.996 1.00 45.91 85 LEU A CA 1
ATOM 658 C C . LEU A 1 85 ? -11.533 -8.664 -3.202 1.00 45.91 85 LEU A C 1
ATOM 660 O O . LEU A 1 85 ? -10.408 -8.628 -3.716 1.00 45.91 85 LEU A O 1
ATOM 664 N N . SER A 1 86 ? -12.572 -7.971 -3.675 1.00 48.56 86 SER A N 1
ATOM 665 C CA . SER A 1 86 ? -12.424 -6.866 -4.620 1.00 48.56 86 SER A CA 1
ATOM 666 C C . SER A 1 86 ? -11.300 -5.978 -4.110 1.00 48.56 86 SER A C 1
ATOM 668 O O . SER A 1 86 ? -11.304 -5.545 -2.963 1.00 48.56 86 SER A O 1
ATOM 670 N N . ARG A 1 87 ? -10.296 -5.763 -4.963 1.00 50.91 87 ARG A N 1
ATOM 671 C CA . ARG A 1 87 ? -9.005 -5.114 -4.665 1.00 50.91 87 ARG A CA 1
ATOM 672 C C . ARG A 1 87 ? -9.113 -3.667 -4.141 1.00 50.91 87 ARG A C 1
ATOM 674 O O . ARG A 1 87 ? -8.093 -3.002 -4.010 1.00 50.91 87 ARG A O 1
ATOM 681 N N . GLU A 1 88 ? -10.328 -3.196 -3.896 1.00 54.38 88 GLU A N 1
ATOM 682 C CA . GLU A 1 88 ? -10.714 -1.853 -3.472 1.00 54.38 88 GLU A CA 1
ATOM 683 C C . GLU A 1 88 ? -11.052 -1.793 -1.971 1.00 54.38 88 GLU A C 1
ATOM 685 O O . GLU A 1 88 ? -11.031 -0.712 -1.398 1.00 54.38 88 GLU A O 1
ATOM 690 N N . GLU A 1 89 ? -11.265 -2.931 -1.297 1.00 63.06 89 GLU A N 1
ATOM 691 C CA . GLU A 1 89 ? -11.532 -2.974 0.148 1.00 63.06 89 GLU A CA 1
ATOM 692 C C . GLU A 1 89 ? -10.285 -3.435 0.909 1.00 63.06 89 GLU A C 1
ATOM 694 O O . GLU A 1 89 ? -10.048 -4.624 1.148 1.00 63.06 89 GLU A O 1
ATOM 699 N N . ALA A 1 90 ? -9.438 -2.477 1.274 1.00 69.00 90 ALA A N 1
ATOM 700 C CA . ALA A 1 90 ? -8.314 -2.740 2.159 1.00 69.00 90 ALA A CA 1
ATOM 701 C C . ALA A 1 90 ? -8.819 -2.900 3.599 1.00 69.00 90 ALA A C 1
ATOM 703 O O . ALA A 1 90 ? -9.328 -1.958 4.199 1.00 69.00 90 ALA A O 1
ATOM 704 N N . MET A 1 91 ? -8.655 -4.095 4.163 1.00 80.31 91 MET A N 1
ATOM 705 C CA . MET A 1 91 ? -8.956 -4.362 5.568 1.00 80.31 91 MET A CA 1
ATOM 706 C C . MET A 1 91 ? -7.664 -4.396 6.380 1.00 80.31 91 MET A C 1
ATOM 708 O O . MET A 1 91 ? -6.685 -5.016 5.959 1.00 80.31 91 MET A O 1
ATOM 712 N N . PHE A 1 92 ? -7.684 -3.806 7.570 1.00 85.19 92 PHE A N 1
ATOM 713 C CA . PHE A 1 92 ? -6.551 -3.796 8.490 1.00 85.19 92 PHE A CA 1
ATOM 714 C C . PHE A 1 92 ? -6.919 -4.518 9.783 1.00 85.19 92 PHE A C 1
ATOM 716 O O . PHE A 1 92 ? -8.015 -4.337 10.309 1.00 85.19 92 PHE A O 1
ATOM 723 N N . ALA A 1 93 ? -6.013 -5.355 10.280 1.00 86.81 93 ALA A N 1
ATOM 724 C CA . ALA A 1 93 ? -6.167 -6.049 11.551 1.00 86.81 93 ALA A CA 1
ATOM 725 C C . ALA A 1 93 ? -5.226 -5.426 12.583 1.00 86.81 93 ALA A C 1
ATOM 727 O O . ALA A 1 93 ? -4.005 -5.499 12.428 1.00 86.81 93 ALA A O 1
ATOM 728 N N . VAL A 1 94 ? -5.797 -4.803 13.617 1.00 87.12 94 VAL A N 1
ATOM 729 C CA . VAL A 1 94 ? -5.036 -4.219 14.730 1.00 87.12 94 VAL A CA 1
ATOM 730 C C . VAL A 1 94 ? -4.242 -5.317 15.424 1.00 87.12 94 VAL A C 1
ATOM 732 O O . VAL A 1 94 ? -4.788 -6.377 15.736 1.00 87.12 94 VAL A O 1
ATOM 735 N N . ILE A 1 95 ? -2.950 -5.076 15.643 1.00 86.56 95 ILE A N 1
ATOM 736 C CA . ILE A 1 95 ? -2.077 -6.035 16.321 1.00 86.56 95 ILE A CA 1
ATOM 737 C C . ILE A 1 95 ? -2.060 -5.668 17.811 1.00 86.56 95 ILE A C 1
ATOM 739 O O . ILE A 1 95 ? -1.390 -4.705 18.185 1.00 86.56 95 ILE A O 1
ATOM 743 N N . PRO A 1 96 ? -2.751 -6.423 18.685 1.00 83.69 96 PRO A N 1
ATOM 744 C CA . PRO A 1 96 ? -2.975 -6.037 20.085 1.00 83.69 96 PRO A CA 1
ATOM 745 C C . PRO A 1 96 ? -1.687 -5.960 20.918 1.00 83.69 96 PRO A C 1
ATOM 747 O O . PRO A 1 96 ? -1.652 -5.372 21.988 1.00 83.69 96 PRO A O 1
ATOM 750 N N . ASN A 1 97 ? -0.613 -6.570 20.435 1.00 86.06 97 ASN A N 1
ATOM 751 C CA . ASN A 1 97 ? 0.692 -6.625 21.078 1.00 86.06 97 ASN A CA 1
ATOM 752 C C . ASN A 1 97 ? 1.599 -5.427 20.734 1.00 86.06 97 ASN A C 1
ATOM 754 O O . ASN A 1 97 ? 2.705 -5.354 21.266 1.00 86.06 97 ASN A O 1
ATOM 758 N N . LEU A 1 98 ? 1.162 -4.499 19.872 1.00 85.06 98 LEU A N 1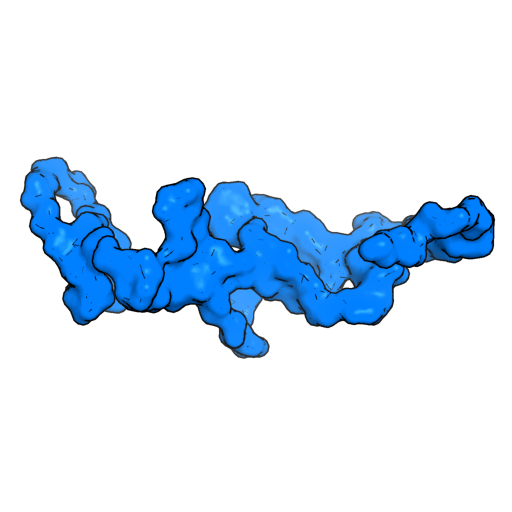
ATOM 759 C CA . LEU A 1 98 ? 1.908 -3.268 19.564 1.00 85.06 98 LEU A CA 1
ATOM 760 C C . LEU A 1 98 ? 1.609 -2.116 20.531 1.00 85.06 98 LEU A C 1
ATOM 762 O O . LEU A 1 98 ? 2.426 -1.209 20.665 1.00 85.06 98 LEU A O 1
ATOM 766 N N . GLY A 1 99 ? 0.468 -2.157 21.215 1.00 85.69 99 GLY A N 1
ATOM 767 C CA . GLY A 1 99 ? 0.037 -1.108 22.126 1.00 85.69 99 GLY A CA 1
ATOM 768 C C . GLY A 1 99 ? -1.351 -1.383 22.686 1.00 85.69 99 GLY A C 1
ATOM 769 O O . GLY A 1 99 ? -2.027 -2.329 22.285 1.00 85.69 99 GLY A O 1
ATOM 770 N N . TYR A 1 100 ? -1.766 -0.544 23.629 1.00 88.56 100 TYR A N 1
ATOM 771 C CA . TYR A 1 100 ? -3.142 -0.522 24.102 1.00 88.56 100 TYR A CA 1
ATOM 772 C C . TYR A 1 100 ? -3.949 0.420 23.203 1.00 88.56 100 TYR A C 1
ATOM 774 O O . TYR A 1 100 ? -3.572 1.579 23.038 1.00 88.56 100 TYR A O 1
ATOM 782 N N . PHE A 1 101 ? -5.008 -0.101 22.580 1.00 88.56 101 PHE A N 1
ATOM 783 C CA . PHE A 1 101 ? -5.827 0.626 21.611 1.00 88.56 101 PHE A CA 1
ATOM 784 C C . PHE A 1 101 ? -7.246 0.804 22.140 1.00 88.56 101 PHE A C 1
ATOM 786 O O . PHE A 1 101 ? -7.907 -0.170 22.511 1.00 88.56 101 PHE A O 1
ATOM 793 N N . GLU A 1 102 ? -7.707 2.047 22.101 1.00 90.12 102 GLU A N 1
ATOM 794 C CA . GLU A 1 102 ? -9.052 2.472 22.472 1.00 90.12 102 GLU A CA 1
ATOM 795 C C . GLU A 1 102 ? -9.688 3.212 21.294 1.00 90.12 102 GLU A C 1
ATOM 797 O O . GLU A 1 102 ? -8.999 3.902 20.539 1.00 90.12 102 GLU A O 1
ATOM 802 N N . PHE A 1 103 ? -10.999 3.054 21.126 1.00 88.75 103 PHE A N 1
ATOM 803 C CA . PHE A 1 103 ? -11.754 3.641 20.024 1.00 88.75 103 PHE A CA 1
ATOM 804 C C . PHE A 1 103 ? -12.816 4.576 20.581 1.00 88.75 103 PHE A C 1
ATOM 806 O O . PHE A 1 103 ? -13.649 4.171 21.388 1.00 88.75 103 PHE A O 1
ATOM 813 N N . LEU A 1 104 ? -12.792 5.830 20.139 1.00 88.50 104 LEU A N 1
ATOM 814 C CA . LEU A 1 104 ? -13.852 6.782 20.431 1.00 88.50 104 LEU A CA 1
ATOM 815 C C . LEU A 1 104 ? -14.926 6.656 19.341 1.00 88.50 104 LEU A C 1
ATOM 817 O O . LEU A 1 104 ? -14.582 6.850 18.174 1.00 88.50 104 LEU A O 1
ATOM 821 N N . PRO A 1 105 ? -16.189 6.337 19.674 1.00 85.00 105 PRO A N 1
ATOM 822 C CA . PRO A 1 105 ? -17.228 6.229 18.659 1.00 85.00 105 PRO A CA 1
ATOM 823 C C . PRO A 1 105 ? -17.483 7.569 17.960 1.00 85.00 105 PRO A C 1
ATOM 825 O O . PRO A 1 105 ? -17.475 8.635 18.589 1.00 85.00 105 PRO A O 1
ATOM 828 N N . VAL A 1 106 ? -17.739 7.536 16.653 1.00 81.38 106 VAL A N 1
ATOM 829 C CA . VAL A 1 106 ? -18.112 8.743 15.917 1.00 81.38 106 VAL A CA 1
ATOM 830 C C . VAL A 1 106 ? -19.627 8.901 16.028 1.00 81.38 106 VAL A C 1
ATOM 832 O O . VAL A 1 106 ? -20.403 8.108 15.503 1.00 81.38 106 VAL A O 1
ATOM 835 N N . SER A 1 107 ? -20.082 9.929 16.747 1.00 75.69 107 SER A N 1
ATOM 836 C CA . SER A 1 107 ? -21.507 10.264 16.833 1.00 75.69 107 SER A CA 1
ATOM 837 C C . SER A 1 107 ? -21.738 11.709 16.403 1.00 75.69 107 SER A C 1
ATOM 839 O O . SER A 1 107 ? -20.939 12.591 16.710 1.00 75.69 107 SER A O 1
ATOM 841 N N . GLU A 1 108 ? -22.845 11.968 15.702 1.00 61.50 108 GLU A N 1
ATOM 842 C CA . GLU A 1 108 ? -23.238 13.318 15.262 1.00 61.50 108 GLU A CA 1
ATOM 843 C C . GLU A 1 108 ? -23.607 14.255 16.429 1.00 61.50 108 GLU A C 1
ATOM 845 O O . GLU A 1 108 ? -23.892 15.433 16.218 1.00 61.50 108 GLU A O 1
ATOM 850 N N . ARG A 1 109 ? -23.654 13.744 17.666 1.00 61.69 109 ARG A N 1
ATOM 851 C CA . ARG A 1 109 ? -24.031 14.514 18.851 1.00 61.69 109 ARG A CA 1
ATOM 852 C C . ARG A 1 109 ? -22.783 14.892 19.636 1.00 61.69 109 ARG A C 1
ATOM 854 O O . ARG A 1 109 ? -22.049 14.029 20.105 1.00 61.69 109 ARG A O 1
ATOM 861 N N . GLU A 1 110 ? -22.588 16.192 19.820 1.00 58.16 110 GLU A N 1
ATOM 862 C CA . GLU A 1 110 ? -21.569 16.726 20.719 1.00 58.16 110 GLU A CA 1
ATOM 863 C C . GLU A 1 110 ? -21.875 16.289 22.162 1.00 58.16 110 GLU A C 1
ATOM 865 O O . GLU A 1 110 ? -22.856 16.719 22.772 1.00 58.16 110 GLU A O 1
ATOM 870 N N . GLY A 1 111 ? -21.049 15.392 22.694 1.00 62.53 111 GLY A N 1
ATOM 871 C CA . GLY A 1 111 ? -21.084 14.915 24.072 1.00 62.53 111 GLY A CA 1
ATOM 872 C C . GLY A 1 111 ? -19.815 14.123 24.384 1.00 62.53 111 GLY A C 1
ATOM 873 O O . GLY A 1 111 ? -19.215 13.547 23.477 1.00 62.53 111 GLY A O 1
ATOM 874 N N . GLU A 1 112 ? -19.386 14.116 25.648 1.00 63.56 112 GLU A N 1
ATOM 875 C CA . GLU A 1 112 ? -18.283 13.261 26.099 1.00 63.56 112 GLU A CA 1
ATOM 876 C C . GLU A 1 112 ? -18.686 11.796 25.906 1.00 63.56 112 GLU A C 1
ATOM 878 O O . GLU A 1 112 ? -19.648 11.316 26.507 1.00 63.56 112 GLU A O 1
ATOM 883 N N . GLN A 1 113 ? -17.985 11.105 25.011 1.00 74.06 113 GLN A N 1
ATOM 884 C CA . GLN A 1 113 ? -18.187 9.685 24.756 1.00 74.06 113 GLN A CA 1
ATOM 885 C C . GLN A 1 113 ? -17.094 8.897 25.467 1.00 74.06 113 GLN A C 1
A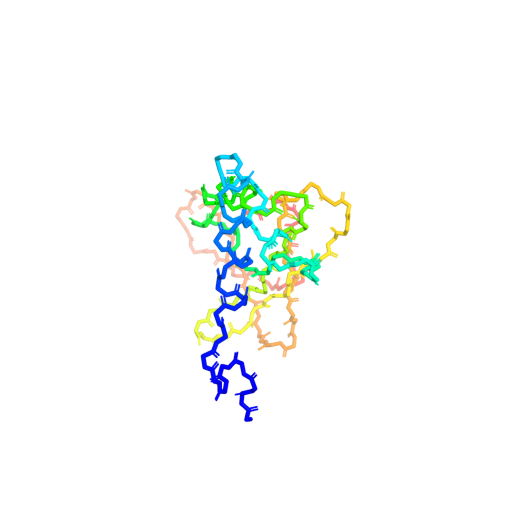TOM 887 O O . GLN A 1 113 ? -15.927 9.287 25.446 1.00 74.06 113 GLN A O 1
ATOM 892 N N . GLU A 1 114 ? -17.474 7.788 26.097 1.00 82.69 114 GLU A N 1
ATOM 893 C CA . GLU A 1 114 ? -16.500 6.888 26.702 1.00 82.69 114 GLU A CA 1
ATOM 894 C C . GLU A 1 114 ? -15.801 6.068 25.606 1.00 82.69 114 GLU A C 1
ATOM 896 O O . GLU A 1 114 ? -16.472 5.544 24.707 1.00 82.69 114 GLU A O 1
ATOM 901 N N . PRO A 1 115 ? -14.461 5.964 25.647 1.00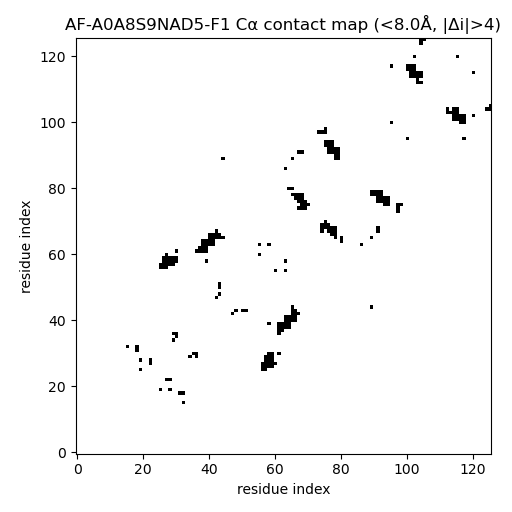 85.38 115 PRO A N 1
ATOM 902 C CA . PRO A 1 115 ? -13.728 5.112 24.728 1.00 85.38 115 PRO A CA 1
ATOM 903 C C . PRO A 1 115 ? -14.075 3.640 24.971 1.00 85.38 115 PRO A C 1
ATOM 905 O O . PRO A 1 115 ? -14.244 3.209 26.111 1.00 85.38 115 PRO A O 1
ATOM 908 N N . VAL A 1 116 ? -14.141 2.860 23.895 1.00 89.56 116 VAL A N 1
ATOM 909 C CA . VAL A 1 116 ? -14.337 1.406 23.957 1.00 89.56 116 VAL A CA 1
ATOM 910 C C . VAL A 1 116 ? -13.033 0.674 23.658 1.00 89.56 116 VAL A C 1
ATOM 912 O O . VAL A 1 116 ? -12.233 1.106 22.821 1.00 89.56 116 VAL A O 1
ATOM 915 N N . GLY A 1 117 ? -12.806 -0.454 24.331 1.00 87.19 117 GLY A N 1
ATOM 916 C CA . GLY A 1 117 ? -11.616 -1.271 24.094 1.00 87.19 117 GLY A CA 1
ATOM 917 C C . GLY A 1 117 ? -11.660 -2.003 22.747 1.00 87.19 117 GLY A C 1
ATOM 918 O O . GLY A 1 117 ? -12.725 -2.242 22.178 1.00 87.19 117 GLY A O 1
ATOM 919 N N . LEU A 1 118 ? -10.500 -2.452 22.254 1.00 85.81 118 LEU A N 1
ATOM 920 C CA . LEU A 1 118 ? -10.377 -3.191 20.983 1.00 85.81 118 LEU A CA 1
ATOM 921 C C . LEU A 1 118 ? -11.311 -4.416 20.852 1.00 85.81 118 LEU A C 1
ATOM 923 O O . LEU A 1 118 ? -11.689 -4.776 19.742 1.00 85.81 118 LEU A O 1
ATOM 927 N N . ILE A 1 119 ? -11.682 -5.071 21.956 1.00 87.25 119 ILE A N 1
ATOM 928 C CA . ILE A 1 119 ? -12.581 -6.244 21.949 1.00 87.25 119 ILE A CA 1
ATOM 929 C C . ILE A 1 119 ? -14.071 -5.877 22.014 1.00 87.25 119 ILE A C 1
ATOM 931 O O . ILE A 1 119 ? -14.922 -6.744 21.830 1.00 87.25 119 ILE A O 1
ATOM 935 N N . GLU A 1 120 ? -14.383 -4.614 22.294 1.00 87.25 120 GLU A N 1
ATOM 936 C CA . GLU A 1 120 ? -15.739 -4.119 22.560 1.00 87.25 120 GLU A CA 1
ATOM 937 C C . GLU A 1 120 ? -16.334 -3.376 21.354 1.00 87.25 120 GLU A C 1
ATOM 939 O O . GLU A 1 120 ? -17.497 -2.968 21.376 1.00 87.25 120 GLU A O 1
ATOM 944 N N . VAL A 1 121 ? -15.555 -3.234 20.277 1.00 87.81 121 VAL A N 1
ATOM 945 C CA . VAL A 1 121 ? -15.988 -2.614 19.021 1.00 87.81 121 VAL A CA 1
ATOM 946 C C . VAL A 1 121 ? -17.078 -3.442 18.332 1.00 87.81 121 VAL A C 1
ATOM 948 O O . VAL A 1 121 ? -17.027 -4.675 18.282 1.00 87.81 121 VAL A O 1
ATOM 951 N N . LYS A 1 122 ? -18.078 -2.760 17.760 1.00 86.56 122 LYS A N 1
ATOM 952 C CA . LYS A 1 122 ? -19.182 -3.397 17.026 1.00 86.56 122 LYS A CA 1
ATOM 953 C C . LYS A 1 122 ? -18.944 -3.328 15.522 1.00 86.56 122 LYS A C 1
ATOM 955 O O . LYS A 1 122 ? -18.482 -2.326 14.988 1.00 86.56 122 LYS A O 1
ATOM 960 N N . ILE A 1 123 ? -19.303 -4.402 14.822 1.00 85.19 123 ILE A N 1
ATOM 961 C CA . ILE A 1 123 ? -19.189 -4.471 13.361 1.00 85.19 123 ILE A CA 1
ATOM 962 C C . ILE A 1 123 ? -20.115 -3.422 12.730 1.00 85.19 123 ILE A C 1
ATOM 964 O O . ILE A 1 123 ? -21.310 -3.409 13.016 1.00 85.19 123 ILE A O 1
ATOM 968 N N . GLY A 1 124 ? -19.561 -2.590 11.843 1.00 82.38 124 GLY A N 1
ATOM 969 C CA . GLY A 1 124 ? -20.305 -1.560 11.110 1.00 82.38 124 GLY A CA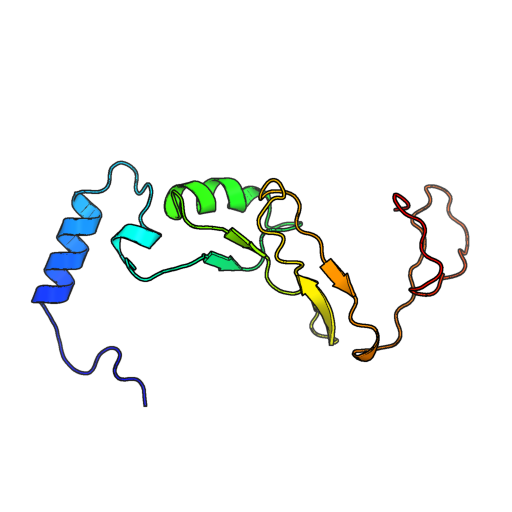 1
ATOM 970 C C . GLY A 1 124 ? -20.562 -0.271 11.892 1.00 82.38 124 GLY A C 1
ATOM 971 O O . GLY A 1 124 ? -21.336 0.558 11.428 1.00 82.38 124 GLY A O 1
ATOM 972 N N . GLN A 1 125 ? -19.950 -0.115 13.067 1.00 80.31 125 GLN A N 1
ATOM 973 C CA . GLN A 1 125 ? -19.957 1.136 13.813 1.00 80.31 125 GLN A CA 1
ATOM 974 C C . GLN A 1 125 ? -18.781 2.008 13.353 1.00 80.31 125 GLN A C 1
ATOM 976 O O . GLN A 1 125 ? -17.651 1.520 13.313 1.00 80.31 125 GLN A O 1
ATOM 981 N N . GLU A 1 126 ? -19.073 3.260 12.996 1.00 66.50 126 GLU A N 1
ATOM 982 C CA . GLU A 1 126 ? -18.074 4.308 12.739 1.00 66.50 126 GLU A CA 1
ATOM 983 C C . GLU A 1 126 ? -17.709 5.061 14.024 1.00 66.50 126 GLU A C 1
ATOM 985 O O . GLU A 1 126 ? -18.572 5.206 14.925 1.00 66.50 126 GLU A O 1
#

Sequence (126 aa):
MSKLLTAPNPELAETIRNKCLSLSNWYGLIPALFPNAKHVYGIMTGSMEPYVKKLRHYAGDLPLVSHDYGISEGWIAAAKVTPRLSREEAMFAVIPNLGYFEFLPVSEREGEQEPVGLIEVKIGQE

Organism: Brassica cretica (NCBI:txid69181)